Protein AF-A0A355C650-F1 (afdb_monomer_lite)

Secondary structure (DSSP, 8-state):
---HHHHHHTB-SSSB--HHHHTTTHHHHHTSSS-EEE--S----SSPB-TTS-B--THHHHHHHHHT--EEE--STTTTTTHHHHHHHHHHHHHHT-

pLDDT: mean 96.66, std 2.85, range [75.62, 98.56]

Sequence (98 aa):
MQHLPQIRAAQTPDGYNYDSCFYLLKEKIASADIACVNFETTLAGKPYSGYPQFSAPDEFASGLKDAGFDIFFLANNHVVDKGRRGVERTLGVLDSIG

Structure (mmCIF, N/CA/C/O backbone):
data_AF-A0A355C650-F1
#
_entry.id   AF-A0A355C650-F1
#
loop_
_atom_site.group_PDB
_atom_site.id
_atom_site.type_symbol
_atom_site.label_atom_id
_atom_site.label_alt_id
_atom_site.label_comp_id
_atom_site.label_asym_id
_atom_site.label_entity_id
_atom_site.label_seq_id
_atom_site.pdbx_PDB_ins_code
_atom_site.Cartn_x
_atom_site.Cartn_y
_atom_site.Cartn_z
_atom_site.occupancy
_atom_site.B_iso_or_equiv
_atom_site.auth_seq_id
_atom_site.auth_comp_id
_atom_site.auth_asym_id
_atom_site.auth_atom_id
_atom_site.pdbx_PDB_model_num
ATOM 1 N N . MET A 1 1 ? 5.012 0.124 4.828 1.00 91.88 1 MET A N 1
ATOM 2 C CA . MET A 1 1 ? 4.463 1.120 5.775 1.00 91.88 1 MET A CA 1
ATOM 3 C C . MET A 1 1 ? 3.978 2.374 5.061 1.00 91.88 1 MET A C 1
ATOM 5 O O . MET A 1 1 ? 4.499 2.688 3.996 1.00 91.88 1 MET A O 1
ATOM 9 N N . GLN A 1 2 ? 3.001 3.078 5.641 1.00 95.75 2 GLN A N 1
ATOM 10 C CA . GLN A 1 2 ? 2.457 4.346 5.128 1.00 95.75 2 GLN A CA 1
ATOM 11 C C . GLN A 1 2 ? 2.264 5.345 6.278 1.00 95.75 2 GLN A C 1
ATOM 13 O O . GLN A 1 2 ? 1.321 5.242 7.059 1.00 95.75 2 GLN A O 1
ATOM 18 N N . HIS A 1 3 ? 3.152 6.329 6.403 1.00 96.56 3 HIS A N 1
ATOM 19 C CA . HIS A 1 3 ? 2.965 7.439 7.339 1.00 96.56 3 HIS A CA 1
ATOM 20 C C . HIS A 1 3 ? 2.038 8.513 6.758 1.00 96.56 3 HIS A C 1
ATOM 22 O O . HIS A 1 3 ? 1.891 8.650 5.546 1.00 96.56 3 HIS A O 1
ATOM 28 N N . LEU A 1 4 ? 1.458 9.342 7.634 1.00 97.06 4 LEU A N 1
ATOM 29 C CA . LEU A 1 4 ? 0.514 10.392 7.231 1.00 97.06 4 LEU A CA 1
ATOM 30 C C . LEU A 1 4 ? 1.030 11.318 6.113 1.00 97.06 4 LEU A C 1
ATOM 32 O O . LEU A 1 4 ? 0.236 11.625 5.228 1.00 97.06 4 LEU A O 1
ATOM 36 N N . PRO A 1 5 ? 2.306 11.759 6.085 1.00 96.81 5 PRO A N 1
ATOM 37 C CA . PRO A 1 5 ? 2.800 12.569 4.973 1.00 96.81 5 PRO A CA 1
ATOM 38 C C . PRO A 1 5 ? 2.743 11.857 3.615 1.00 96.81 5 PRO A C 1
ATOM 40 O O . PRO A 1 5 ? 2.439 12.505 2.623 1.00 96.81 5 PRO A O 1
ATOM 43 N N . GLN A 1 6 ? 2.971 10.540 3.568 1.00 96.00 6 GLN A N 1
ATOM 44 C CA . GLN A 1 6 ? 2.914 9.754 2.327 1.00 96.00 6 GLN A CA 1
ATOM 45 C C . GLN A 1 6 ? 1.470 9.616 1.834 1.00 96.00 6 GLN A C 1
ATOM 47 O O . GLN A 1 6 ? 1.192 9.866 0.667 1.00 96.00 6 GLN A O 1
ATOM 52 N N . ILE A 1 7 ? 0.536 9.325 2.747 1.00 97.06 7 ILE A N 1
ATOM 53 C CA . ILE A 1 7 ? -0.901 9.264 2.434 1.00 97.06 7 ILE A CA 1
ATOM 54 C C . ILE A 1 7 ? -1.396 10.620 1.910 1.00 97.06 7 ILE A C 1
ATOM 56 O O . ILE A 1 7 ? -2.136 10.674 0.935 1.00 97.06 7 ILE A O 1
ATOM 60 N N . ARG A 1 8 ? -0.973 11.726 2.536 1.00 96.38 8 ARG A N 1
ATOM 61 C CA . ARG A 1 8 ? -1.331 13.085 2.095 1.00 96.38 8 ARG A CA 1
ATOM 62 C C . ARG A 1 8 ? -0.730 13.430 0.736 1.00 96.38 8 ARG A C 1
ATOM 64 O O . ARG A 1 8 ? -1.413 14.040 -0.073 1.00 96.38 8 ARG A O 1
ATOM 71 N N . ALA A 1 9 ? 0.521 13.048 0.488 1.00 96.12 9 ALA A N 1
ATOM 72 C CA . ALA A 1 9 ? 1.186 13.291 -0.790 1.00 96.12 9 ALA A CA 1
ATOM 73 C C . ALA A 1 9 ? 0.517 12.539 -1.953 1.00 96.12 9 ALA A C 1
ATOM 75 O O . ALA A 1 9 ? 0.513 13.044 -3.070 1.00 96.12 9 ALA A O 1
ATOM 76 N N . ALA A 1 10 ? -0.069 11.369 -1.685 1.00 96.62 10 ALA A N 1
ATOM 77 C CA . ALA A 1 10 ? -0.810 10.589 -2.673 1.00 96.62 10 ALA A CA 1
ATOM 78 C C . ALA A 1 10 ? -2.260 11.067 -2.878 1.00 96.62 10 ALA A C 1
ATOM 80 O O . ALA A 1 10 ? -2.936 10.578 -3.777 1.00 96.62 10 ALA A O 1
ATOM 81 N N . GLN A 1 11 ? -2.779 11.974 -2.047 1.00 97.19 11 GLN A N 1
ATOM 82 C CA . GLN A 1 11 ? -4.187 12.364 -2.094 1.00 97.19 11 GLN A CA 1
ATOM 83 C C . GLN A 1 11 ? -4.514 13.173 -3.358 1.00 97.19 11 GLN A C 1
ATOM 85 O O . GLN A 1 11 ? -3.827 14.134 -3.701 1.00 97.19 11 GLN A O 1
ATOM 90 N N . THR A 1 12 ? -5.620 12.820 -4.008 1.00 96.75 12 THR A N 1
ATOM 91 C CA . THR A 1 12 ? -6.203 13.540 -5.148 1.00 96.75 12 THR A CA 1
ATOM 92 C C . THR A 1 12 ? -7.607 14.049 -4.779 1.00 96.75 12 THR A C 1
ATOM 94 O O . THR A 1 12 ? -8.102 13.736 -3.690 1.00 96.75 12 THR A O 1
ATOM 97 N N . PRO A 1 13 ? -8.282 14.840 -5.639 1.00 96.88 13 PRO A N 1
ATOM 98 C CA . PRO A 1 13 ? -9.673 15.237 -5.397 1.00 96.88 13 PRO A CA 1
ATOM 99 C C . PRO A 1 13 ? -10.638 14.052 -5.229 1.00 96.88 13 PRO A C 1
ATOM 101 O O . PRO A 1 13 ? -11.570 14.142 -4.433 1.00 96.88 13 PRO A O 1
ATOM 104 N N . ASP A 1 14 ? -10.374 12.940 -5.923 1.00 94.75 14 ASP A N 1
ATOM 105 C CA . ASP A 1 14 ? -11.297 11.803 -6.036 1.00 94.75 14 ASP A CA 1
ATOM 106 C C . ASP A 1 14 ? -10.824 10.537 -5.295 1.00 94.75 14 ASP A C 1
ATOM 108 O O . ASP A 1 14 ? -11.550 9.546 -5.238 1.00 94.75 14 ASP A O 1
ATOM 112 N N . GLY A 1 15 ? -9.627 10.543 -4.699 1.00 95.75 15 GLY A N 1
ATOM 113 C CA . GLY A 1 15 ? -9.060 9.363 -4.043 1.00 95.75 15 GLY A CA 1
ATOM 114 C C . GLY A 1 15 ? -7.570 9.499 -3.752 1.00 95.75 15 GLY A C 1
ATOM 115 O O . GLY A 1 15 ? -7.130 10.499 -3.174 1.00 95.75 15 GLY A O 1
ATOM 116 N N . TYR A 1 16 ? -6.801 8.476 -4.129 1.00 97.62 16 TYR A N 1
ATOM 117 C CA . TYR A 1 16 ? -5.351 8.425 -3.946 1.00 97.62 16 TYR A CA 1
ATOM 118 C C . TYR A 1 16 ? -4.655 7.912 -5.212 1.00 97.62 16 TYR A C 1
ATOM 120 O O . TYR A 1 16 ? -5.131 6.978 -5.849 1.00 97.62 16 TYR A O 1
ATOM 128 N N . ASN A 1 17 ? -3.520 8.510 -5.573 1.00 95.88 17 ASN A N 1
ATOM 129 C CA . ASN A 1 17 ? -2.657 8.068 -6.666 1.00 95.88 17 ASN A CA 1
ATOM 130 C C . ASN A 1 17 ? -1.215 7.913 -6.148 1.00 95.88 17 ASN A C 1
ATOM 132 O O . ASN A 1 17 ? -0.629 8.852 -5.606 1.00 95.88 17 ASN A O 1
ATOM 136 N N . TYR A 1 18 ? -0.648 6.720 -6.345 1.00 95.31 18 TYR A N 1
ATOM 137 C CA . TYR A 1 18 ? 0.696 6.345 -5.904 1.00 95.31 18 TYR A CA 1
ATOM 138 C C . TYR A 1 18 ? 1.726 6.203 -7.044 1.00 95.31 18 TYR A C 1
ATOM 140 O O . TYR A 1 18 ? 2.873 5.854 -6.768 1.00 95.31 18 TYR A O 1
ATOM 148 N N . ASP A 1 19 ? 1.387 6.529 -8.294 1.00 87.00 19 ASP A N 1
ATOM 149 C CA . ASP A 1 19 ? 2.265 6.397 -9.472 1.00 87.00 19 ASP A CA 1
ATOM 150 C C . ASP A 1 19 ? 3.609 7.115 -9.274 1.00 87.00 19 ASP A C 1
ATOM 152 O O . ASP A 1 19 ? 4.690 6.593 -9.565 1.00 87.00 19 ASP A O 1
ATOM 156 N N . SER A 1 20 ? 3.550 8.320 -8.700 1.00 91.00 20 SER A N 1
ATOM 157 C CA . SER A 1 20 ? 4.727 9.149 -8.425 1.00 91.00 20 SER A CA 1
ATOM 158 C C . SER A 1 20 ? 5.635 8.589 -7.322 1.00 91.00 20 SER A C 1
ATOM 160 O O . SER A 1 20 ? 6.782 9.017 -7.206 1.00 91.00 20 SER A O 1
ATOM 162 N N . CYS A 1 21 ? 5.172 7.621 -6.525 1.00 91.38 21 CYS A N 1
ATOM 163 C CA . CYS A 1 21 ? 5.983 7.020 -5.464 1.00 91.38 21 CYS A CA 1
ATOM 164 C C . CYS A 1 21 ? 7.021 6.034 -6.013 1.00 91.38 21 CYS A C 1
ATOM 166 O O . CYS A 1 21 ? 8.067 5.851 -5.391 1.00 91.38 21 CYS A O 1
ATOM 168 N N . PHE A 1 22 ? 6.751 5.412 -7.166 1.00 90.25 22 PHE A N 1
ATOM 169 C CA . PHE A 1 22 ? 7.560 4.301 -7.677 1.00 90.25 22 PHE A CA 1
ATOM 170 C C . PHE A 1 22 ? 8.140 4.525 -9.075 1.00 90.25 22 PHE A C 1
ATOM 172 O O . PHE A 1 22 ? 8.959 3.718 -9.509 1.00 90.25 22 PHE A O 1
ATOM 179 N N . TYR A 1 23 ? 7.789 5.612 -9.772 1.00 92.56 23 TYR A N 1
ATOM 180 C CA . TYR A 1 23 ? 8.172 5.823 -11.178 1.00 92.56 23 TYR A CA 1
ATOM 181 C C . TYR A 1 23 ? 9.679 5.676 -11.468 1.00 92.56 23 TYR A C 1
ATOM 183 O O . TYR A 1 23 ? 10.044 5.109 -12.491 1.00 92.56 23 TYR A O 1
ATOM 191 N N . LEU A 1 24 ? 10.561 6.118 -10.559 1.00 95.81 24 LEU A N 1
ATOM 192 C CA . LEU A 1 24 ? 12.020 6.002 -10.728 1.00 95.81 24 LEU A CA 1
ATOM 193 C C . LEU A 1 24 ? 12.534 4.559 -10.661 1.00 95.81 24 LEU A C 1
ATOM 195 O O . LEU A 1 24 ? 13.624 4.273 -11.150 1.00 95.81 24 LEU A O 1
ATOM 199 N N . LEU A 1 25 ? 11.789 3.668 -10.007 1.00 94.75 25 LEU A N 1
ATOM 200 C CA . LEU A 1 25 ? 12.174 2.277 -9.779 1.00 94.75 25 LEU A CA 1
ATOM 201 C C . LEU A 1 25 ? 11.328 1.289 -10.579 1.00 94.75 25 LEU A C 1
ATOM 203 O O . LEU A 1 25 ? 11.705 0.124 -10.642 1.00 94.75 25 LEU A O 1
ATOM 207 N N . LYS A 1 26 ? 10.232 1.740 -11.197 1.00 95.94 26 LYS A N 1
ATOM 208 C CA . LYS A 1 26 ? 9.259 0.896 -11.897 1.00 95.94 26 LYS A CA 1
ATOM 209 C C . LYS A 1 26 ? 9.917 -0.051 -12.899 1.00 95.94 26 LYS A C 1
ATOM 211 O O . LYS A 1 26 ? 9.758 -1.255 -12.770 1.00 95.94 26 LYS A O 1
ATOM 216 N N . GLU A 1 27 ? 10.742 0.465 -13.809 1.00 97.06 27 GLU A N 1
ATOM 217 C CA . GLU A 1 27 ? 11.451 -0.368 -14.798 1.00 97.06 27 GLU A CA 1
ATOM 218 C C . GLU A 1 27 ? 12.360 -1.415 -14.140 1.00 97.06 27 GLU A C 1
ATOM 220 O O . GLU A 1 27 ? 12.439 -2.558 -14.577 1.00 97.06 27 GLU A O 1
ATOM 225 N N . LYS A 1 28 ? 13.031 -1.045 -13.043 1.00 97.69 28 LYS A N 1
ATOM 226 C CA . LYS A 1 28 ? 13.923 -1.956 -12.324 1.00 97.69 28 LYS A CA 1
ATOM 227 C C . LYS A 1 28 ? 13.140 -3.056 -11.607 1.00 97.69 28 LYS A C 1
ATOM 229 O O . LYS A 1 28 ? 13.570 -4.204 -11.638 1.00 97.69 28 LYS A O 1
ATOM 234 N N . ILE A 1 29 ? 12.030 -2.710 -10.958 1.00 97.62 29 ILE A N 1
ATOM 235 C CA . ILE A 1 29 ? 11.167 -3.662 -10.249 1.00 97.62 29 ILE A CA 1
ATOM 236 C C . ILE A 1 29 ? 10.537 -4.619 -11.265 1.00 97.62 29 ILE A C 1
ATOM 238 O O . ILE A 1 29 ? 10.704 -5.826 -11.132 1.00 97.62 29 ILE A O 1
ATOM 242 N N . ALA A 1 30 ? 9.928 -4.079 -12.324 1.00 96.75 30 ALA A N 1
ATOM 243 C CA . ALA A 1 30 ? 9.248 -4.850 -13.363 1.00 96.75 30 ALA A CA 1
ATOM 244 C C . ALA A 1 30 ? 10.179 -5.744 -14.205 1.00 96.75 30 ALA A C 1
ATOM 246 O O . ALA A 1 30 ? 9.705 -6.660 -14.867 1.00 96.75 30 ALA A O 1
ATOM 247 N N . SER A 1 31 ? 11.493 -5.489 -14.206 1.00 98.12 31 SER A N 1
ATOM 248 C CA . SER A 1 31 ? 12.471 -6.344 -14.896 1.00 98.12 31 SER A CA 1
ATOM 249 C C . SER A 1 31 ? 12.833 -7.635 -14.152 1.00 98.12 31 SER A C 1
ATOM 251 O O . SER A 1 31 ? 13.536 -8.473 -14.717 1.00 98.12 31 SER A O 1
ATOM 253 N N . ALA A 1 32 ? 12.427 -7.785 -12.888 1.00 98.31 32 ALA A N 1
ATOM 254 C CA . ALA A 1 32 ? 12.700 -8.992 -12.117 1.00 98.31 32 ALA A CA 1
ATOM 255 C C . ALA A 1 32 ? 11.821 -10.158 -12.596 1.00 98.31 32 ALA A C 1
ATOM 257 O O . ALA A 1 32 ? 10.666 -9.951 -12.951 1.00 98.31 32 ALA A O 1
ATOM 258 N N . ASP A 1 33 ? 12.336 -11.391 -12.539 1.00 98.56 33 ASP A N 1
ATOM 259 C CA . ASP A 1 33 ? 11.508 -12.583 -12.787 1.00 98.56 33 ASP A CA 1
ATOM 260 C C . ASP A 1 33 ? 10.395 -12.727 -11.734 1.00 98.56 33 ASP A C 1
ATOM 262 O O . ASP A 1 33 ? 9.308 -13.211 -12.036 1.00 98.56 33 ASP A O 1
ATOM 266 N N . ILE A 1 34 ? 10.703 -12.339 -10.489 1.00 98.12 34 ILE A N 1
ATOM 267 C CA . ILE A 1 34 ? 9.774 -12.234 -9.359 1.00 98.12 34 ILE A CA 1
ATOM 268 C C . ILE A 1 34 ? 10.234 -11.069 -8.474 1.00 98.12 34 ILE A C 1
ATOM 270 O O . ILE A 1 34 ? 11.362 -11.076 -7.964 1.00 98.12 34 ILE A O 1
ATOM 274 N N . ALA A 1 35 ? 9.362 -10.096 -8.234 1.00 98.31 35 ALA A N 1
ATOM 275 C CA . ALA A 1 35 ? 9.576 -8.998 -7.301 1.00 98.31 35 ALA A CA 1
ATOM 276 C C . ALA A 1 35 ? 8.699 -9.159 -6.051 1.00 98.31 35 ALA A C 1
ATOM 278 O O . ALA A 1 35 ? 7.476 -9.264 -6.119 1.00 98.31 35 ALA A O 1
ATOM 279 N N . CYS A 1 36 ? 9.318 -9.109 -4.872 1.00 97.75 36 CYS A N 1
ATOM 280 C CA . CYS A 1 36 ? 8.613 -9.243 -3.597 1.00 97.75 36 CYS A CA 1
ATOM 281 C C . CYS A 1 36 ? 8.713 -7.966 -2.756 1.00 97.75 36 CYS A C 1
ATOM 283 O O . CYS A 1 36 ? 9.749 -7.296 -2.750 1.00 97.75 36 CYS A O 1
ATOM 285 N N . VAL A 1 37 ? 7.675 -7.672 -1.970 1.00 97.44 37 VAL A N 1
ATOM 286 C CA . VAL A 1 37 ? 7.624 -6.521 -1.059 1.00 97.44 37 VAL A CA 1
ATOM 287 C C . VAL A 1 37 ? 7.142 -6.925 0.335 1.00 97.44 37 VAL A C 1
ATOM 289 O O . VAL A 1 37 ? 6.187 -7.681 0.489 1.00 97.44 37 VAL A O 1
ATOM 292 N N . ASN A 1 38 ? 7.785 -6.395 1.381 1.00 98.12 38 ASN A N 1
ATOM 293 C CA . ASN A 1 38 ? 7.237 -6.441 2.739 1.00 98.12 38 ASN A CA 1
ATOM 294 C C . ASN A 1 38 ? 6.139 -5.378 2.881 1.00 98.12 38 ASN A C 1
ATOM 296 O O . ASN A 1 38 ? 6.414 -4.174 2.926 1.00 98.12 38 ASN A O 1
ATOM 300 N N . PHE A 1 39 ? 4.891 -5.822 2.971 1.00 98.00 39 PHE A N 1
ATOM 301 C CA . PHE A 1 39 ? 3.729 -4.954 3.074 1.00 98.00 39 PHE A CA 1
ATOM 302 C C . PHE A 1 39 ? 3.412 -4.661 4.548 1.00 98.00 39 PHE A C 1
ATOM 304 O O . PHE A 1 39 ? 2.479 -5.181 5.154 1.00 98.00 39 PHE A O 1
ATOM 311 N N . GLU A 1 40 ? 4.249 -3.819 5.154 1.00 97.69 40 GLU A N 1
ATOM 312 C CA . GLU A 1 40 ? 4.185 -3.445 6.576 1.00 97.69 40 GLU A CA 1
ATOM 313 C C . GLU A 1 40 ? 3.142 -2.351 6.842 1.00 97.69 40 GLU A C 1
ATOM 315 O O . GLU A 1 40 ? 3.469 -1.224 7.213 1.00 97.69 40 GLU A O 1
ATOM 320 N N . THR A 1 41 ? 1.884 -2.629 6.507 1.00 97.88 41 THR A N 1
ATOM 321 C CA . THR A 1 41 ? 0.708 -1.788 6.782 1.00 97.88 41 THR A CA 1
ATOM 322 C C . THR A 1 41 ? -0.558 -2.644 6.671 1.00 97.88 41 THR A C 1
ATOM 324 O O . THR A 1 41 ? -0.507 -3.767 6.178 1.00 97.88 41 THR A O 1
ATOM 327 N N . THR A 1 42 ? -1.709 -2.109 7.079 1.00 98.06 42 THR A N 1
ATOM 328 C CA . THR A 1 42 ? -3.021 -2.714 6.792 1.00 98.06 42 THR A CA 1
ATOM 329 C C . THR A 1 42 ? -3.810 -1.870 5.790 1.00 98.06 42 THR A C 1
ATOM 331 O O . THR A 1 42 ? -3.535 -0.677 5.640 1.00 98.06 42 THR A O 1
ATOM 334 N N . LEU A 1 43 ? -4.798 -2.478 5.130 1.00 98.31 43 LEU A N 1
ATOM 335 C CA . LEU A 1 43 ? -5.784 -1.834 4.249 1.00 98.31 43 LEU A CA 1
ATOM 336 C C . LEU A 1 43 ? -7.173 -1.879 4.900 1.00 98.31 43 LEU A C 1
ATOM 338 O O . LEU A 1 43 ? -8.163 -2.331 4.327 1.00 98.31 43 LEU A O 1
ATOM 342 N N . ALA A 1 44 ? -7.264 -1.454 6.162 1.00 97.69 44 ALA A N 1
ATOM 343 C CA . ALA A 1 44 ? -8.479 -1.610 6.963 1.00 97.69 44 ALA A CA 1
ATOM 344 C C . ALA A 1 44 ? -9.600 -0.607 6.618 1.00 97.69 44 ALA A C 1
ATOM 346 O O . ALA A 1 44 ? -10.640 -0.600 7.279 1.00 97.69 44 ALA A O 1
ATOM 347 N N . GLY A 1 45 ? -9.410 0.222 5.588 1.00 97.06 45 GLY A N 1
ATOM 348 C CA . GLY A 1 45 ? -10.335 1.284 5.203 1.00 97.06 45 GLY A CA 1
ATOM 349 C C . GLY A 1 45 ? -10.204 2.542 6.066 1.00 97.06 45 GLY A C 1
ATOM 350 O O . GLY A 1 45 ? -9.292 2.685 6.889 1.00 97.06 45 GLY A O 1
ATOM 351 N N . LYS A 1 46 ? -11.127 3.486 5.848 1.00 95.94 46 LYS A N 1
ATOM 352 C CA . LYS A 1 46 ? -11.168 4.765 6.569 1.00 95.94 46 LYS A CA 1
ATOM 353 C C . LYS A 1 46 ? -11.581 4.574 8.047 1.00 95.94 46 LYS A C 1
ATOM 355 O O . LYS A 1 46 ? -12.402 3.705 8.335 1.00 95.94 46 LYS A O 1
ATOM 360 N N . PRO A 1 47 ? -11.103 5.431 8.971 1.00 96.00 47 PRO A N 1
ATOM 361 C CA . PRO A 1 47 ? -10.136 6.501 8.735 1.00 96.00 47 PRO A CA 1
ATOM 362 C C . PRO A 1 47 ? -8.724 5.945 8.513 1.00 96.00 47 PRO A C 1
ATOM 364 O O . PRO A 1 47 ? -8.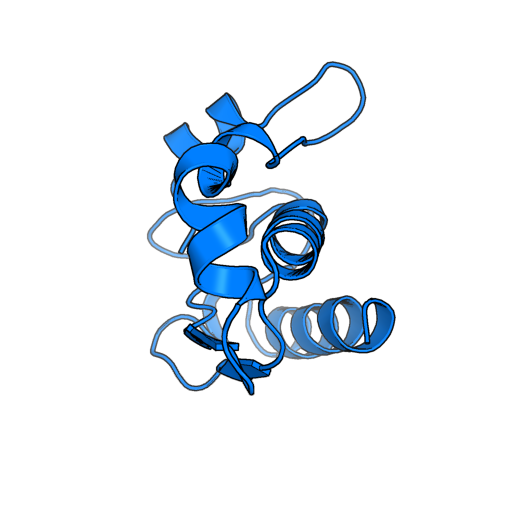263 5.074 9.250 1.00 96.00 47 PRO A O 1
ATOM 367 N N . TYR A 1 48 ? -8.035 6.481 7.505 1.00 97.88 48 TYR A N 1
ATOM 368 C CA . TYR A 1 48 ? -6.640 6.138 7.256 1.00 97.88 48 TYR A CA 1
ATOM 369 C C . TYR A 1 48 ? -5.748 6.718 8.348 1.00 97.88 48 TYR A C 1
ATOM 371 O O . TYR A 1 48 ? -5.984 7.821 8.851 1.00 97.88 48 TYR A O 1
ATOM 379 N N . SER A 1 49 ? -4.715 5.972 8.715 1.00 98.00 49 SER A N 1
ATOM 380 C CA . SER A 1 49 ? -3.822 6.336 9.809 1.00 98.00 49 SER A CA 1
ATOM 381 C C . SER A 1 49 ? -2.392 5.901 9.524 1.00 98.00 49 SER A C 1
ATOM 383 O O . SER A 1 49 ? -2.152 4.851 8.934 1.00 98.00 49 SER A O 1
ATOM 385 N N . GLY A 1 50 ? -1.443 6.726 9.964 1.00 97.00 50 GLY A N 1
ATOM 386 C CA . GLY A 1 50 ? -0.034 6.357 10.034 1.00 97.00 50 GLY A CA 1
ATOM 387 C C . GLY A 1 50 ? 0.314 5.708 11.375 1.00 97.00 50 GLY A C 1
ATOM 388 O O . GLY A 1 50 ? -0.561 5.246 12.106 1.00 97.00 50 GLY A O 1
ATOM 389 N N . TYR A 1 51 ? 1.600 5.744 11.719 1.00 96.25 51 TYR A N 1
ATOM 390 C CA . TYR A 1 51 ? 2.117 5.281 13.007 1.00 96.25 51 TYR A CA 1
ATOM 391 C C . TYR A 1 51 ? 1.326 5.871 14.197 1.00 96.25 51 TYR A C 1
ATOM 393 O O . TYR A 1 51 ? 0.978 7.057 14.148 1.00 96.25 51 TYR A O 1
ATOM 401 N N . PRO A 1 52 ? 1.070 5.102 15.277 1.00 96.31 52 PRO A N 1
ATOM 402 C CA . PRO A 1 52 ? 1.568 3.745 15.558 1.00 96.31 52 PRO A CA 1
ATOM 403 C C . PRO A 1 52 ? 0.709 2.593 15.031 1.00 96.31 52 PRO A C 1
ATOM 405 O O . P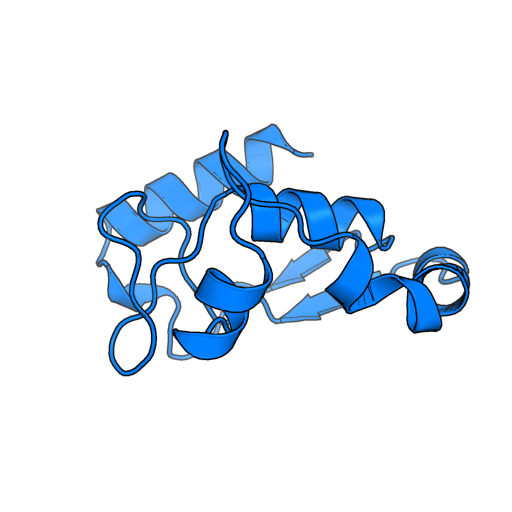RO A 1 52 ? 1.140 1.451 15.120 1.00 96.31 52 PRO A O 1
ATOM 408 N N . GLN A 1 53 ? -0.492 2.870 14.521 1.00 97.25 53 GLN A N 1
ATOM 409 C CA . GLN A 1 53 ? -1.411 1.839 14.037 1.00 97.25 53 GLN A CA 1
ATOM 410 C C . GLN A 1 53 ? -1.859 2.172 12.621 1.00 97.25 53 GLN A C 1
ATOM 412 O O . GLN A 1 53 ? -2.774 2.979 12.423 1.00 97.25 53 GLN A O 1
ATOM 417 N N . PHE A 1 54 ? -1.228 1.548 11.640 1.00 98.50 54 PHE A N 1
ATOM 418 C CA . PHE A 1 54 ? -1.369 1.856 10.229 1.00 98.50 54 PHE A CA 1
ATOM 419 C C . PHE A 1 54 ? -2.710 1.392 9.640 1.00 98.50 54 PHE A C 1
ATOM 421 O O . PHE A 1 54 ? -3.218 0.321 9.969 1.00 98.50 54 PHE A O 1
ATOM 428 N N . SER A 1 55 ? -3.276 2.207 8.749 1.00 98.06 55 SER A N 1
ATOM 429 C CA . SER A 1 55 ? -4.316 1.840 7.776 1.00 98.06 55 SER A CA 1
ATOM 430 C C . SER A 1 55 ? -4.137 2.728 6.552 1.00 98.06 55 SER A C 1
ATOM 432 O O . SER A 1 55 ? -4.354 3.940 6.634 1.00 98.06 55 SER A O 1
ATOM 434 N N . ALA A 1 56 ? -3.685 2.142 5.450 1.00 98.31 56 ALA A N 1
ATOM 435 C CA . ALA A 1 56 ? -3.415 2.836 4.200 1.00 98.31 56 ALA A CA 1
ATOM 436 C C . ALA A 1 56 ? -4.637 2.797 3.260 1.00 98.31 56 ALA A C 1
ATOM 438 O O . ALA A 1 56 ? -5.485 1.911 3.406 1.00 98.31 56 ALA A O 1
ATOM 439 N N . PRO A 1 57 ? -4.729 3.735 2.300 1.00 98.25 57 PRO A N 1
ATOM 440 C CA . PRO A 1 57 ? -5.632 3.616 1.159 1.00 98.25 57 PRO A CA 1
ATOM 441 C C . PRO A 1 57 ? -5.366 2.349 0.343 1.00 98.25 57 PRO A C 1
ATOM 443 O O . PRO A 1 57 ? -4.212 1.946 0.187 1.00 98.25 57 PRO A O 1
ATOM 446 N N . ASP A 1 58 ? -6.429 1.749 -0.195 1.00 98.12 58 ASP A N 1
ATOM 447 C CA . ASP A 1 58 ? -6.361 0.530 -1.012 1.00 98.12 58 ASP A CA 1
ATOM 448 C C . ASP A 1 58 ? -5.478 0.751 -2.260 1.00 98.12 58 ASP A C 1
ATOM 450 O O . ASP A 1 58 ? -4.716 -0.130 -2.656 1.00 98.12 58 ASP A O 1
ATOM 454 N N . GLU A 1 59 ? -5.484 1.968 -2.814 1.00 97.62 59 GLU A N 1
ATOM 455 C CA . GLU A 1 59 ? -4.695 2.376 -3.982 1.00 97.62 59 GLU A CA 1
ATOM 456 C C . GLU A 1 59 ? -3.179 2.274 -3.757 1.00 97.62 59 GLU A C 1
ATOM 458 O O . GLU A 1 59 ? -2.417 2.240 -4.723 1.00 97.62 59 GLU A O 1
ATOM 463 N N . PHE A 1 60 ? -2.717 2.186 -2.504 1.00 97.81 60 PHE A N 1
ATOM 464 C CA . PHE A 1 60 ? -1.308 1.913 -2.222 1.00 97.81 60 PHE A CA 1
ATOM 465 C C . PHE A 1 60 ? -0.894 0.519 -2.707 1.00 97.81 60 PHE A C 1
ATOM 467 O O . PHE A 1 60 ? 0.204 0.353 -3.239 1.00 97.81 60 PHE A O 1
ATOM 474 N N . ALA A 1 61 ? -1.771 -0.474 -2.545 1.00 97.50 61 ALA A N 1
ATOM 475 C CA . ALA A 1 61 ? -1.523 -1.820 -3.043 1.00 97.50 61 ALA A CA 1
ATOM 476 C C . ALA A 1 61 ? -1.560 -1.857 -4.575 1.00 97.50 61 ALA A C 1
ATOM 478 O O . ALA A 1 61 ? -0.650 -2.418 -5.182 1.00 97.50 61 ALA A O 1
ATOM 479 N N . SER A 1 62 ? -2.530 -1.173 -5.195 1.00 96.31 62 SER A N 1
ATOM 480 C CA . SER A 1 62 ? -2.582 -1.017 -6.654 1.00 96.31 62 SER A CA 1
ATOM 481 C C . SER A 1 62 ? -1.313 -0.361 -7.197 1.00 96.31 62 SER A C 1
ATOM 483 O O . SER A 1 62 ? -0.704 -0.894 -8.114 1.00 96.31 62 SER A O 1
ATOM 485 N N . GLY A 1 63 ? -0.835 0.720 -6.572 1.00 96.25 63 GLY A N 1
ATOM 486 C CA . GLY A 1 63 ? 0.395 1.394 -6.995 1.00 96.25 63 GLY A CA 1
ATOM 487 C C . GLY A 1 63 ? 1.652 0.524 -6.881 1.00 96.25 63 GLY A C 1
ATOM 488 O O . GLY A 1 63 ? 2.552 0.637 -7.709 1.00 96.25 63 GLY A O 1
ATOM 489 N N . LEU A 1 64 ? 1.727 -0.367 -5.885 1.00 96.81 64 LEU A N 1
ATOM 490 C CA . LEU A 1 64 ? 2.814 -1.349 -5.775 1.00 96.81 64 LEU A CA 1
ATOM 491 C C . LEU A 1 64 ? 2.717 -2.434 -6.852 1.00 96.81 64 LEU A C 1
ATOM 493 O O . LEU A 1 64 ? 3.734 -2.794 -7.447 1.00 96.81 64 LEU A O 1
ATOM 497 N N . LYS A 1 65 ? 1.508 -2.921 -7.137 1.00 96.44 65 LYS A N 1
ATOM 498 C CA . LYS A 1 65 ? 1.279 -3.851 -8.245 1.00 96.44 65 LYS A CA 1
ATOM 499 C C . LYS A 1 65 ? 1.666 -3.212 -9.583 1.00 96.44 65 LYS A C 1
ATOM 501 O O . LYS A 1 65 ? 2.420 -3.801 -10.349 1.00 96.44 65 LYS A O 1
ATOM 506 N N . ASP A 1 66 ? 1.247 -1.972 -9.823 1.00 96.00 66 ASP A N 1
ATOM 507 C CA . ASP A 1 66 ? 1.568 -1.210 -11.036 1.00 96.00 66 ASP A CA 1
ATOM 508 C C . ASP A 1 66 ? 3.058 -0.857 -11.150 1.00 96.00 66 ASP A C 1
ATOM 510 O O . ASP A 1 66 ? 3.551 -0.582 -12.250 1.00 96.00 66 ASP A O 1
ATOM 514 N N . ALA A 1 67 ? 3.786 -0.847 -10.030 1.00 96.44 67 ALA A N 1
ATOM 515 C CA . ALA A 1 67 ? 5.240 -0.732 -10.006 1.00 96.44 67 ALA A CA 1
ATOM 516 C C . ALA A 1 67 ? 5.950 -2.039 -10.405 1.00 96.44 67 ALA A C 1
ATOM 518 O O . ALA A 1 67 ? 7.128 -1.980 -10.752 1.00 96.44 67 ALA A O 1
ATOM 519 N N . GLY A 1 68 ? 5.247 -3.177 -10.385 1.00 96.88 68 GLY A N 1
ATOM 520 C CA . GLY A 1 68 ? 5.744 -4.484 -10.816 1.00 96.88 68 GLY A CA 1
ATOM 521 C C . GLY A 1 68 ? 6.015 -5.483 -9.689 1.00 96.88 68 GLY A C 1
ATOM 522 O O . GLY A 1 68 ? 6.798 -6.395 -9.908 1.00 96.88 68 GLY A O 1
ATOM 523 N N . PHE A 1 69 ? 5.455 -5.310 -8.484 1.00 97.69 69 PHE A N 1
ATOM 524 C CA . PHE A 1 69 ? 5.587 -6.312 -7.416 1.00 97.69 69 PHE A CA 1
ATOM 525 C C . PHE A 1 69 ? 4.583 -7.459 -7.574 1.00 97.69 69 PHE A C 1
ATOM 527 O O . PHE A 1 69 ? 3.387 -7.213 -7.726 1.00 97.69 69 PHE A O 1
ATOM 534 N N . ASP A 1 70 ? 5.068 -8.692 -7.425 1.00 97.31 70 ASP A N 1
ATOM 535 C CA . ASP A 1 70 ? 4.291 -9.930 -7.554 1.00 97.31 70 ASP A CA 1
ATOM 536 C C . ASP A 1 70 ? 3.859 -10.503 -6.199 1.00 97.31 70 ASP A C 1
ATOM 538 O O . ASP A 1 70 ? 2.756 -11.021 -6.055 1.00 97.31 70 ASP A O 1
ATOM 542 N N . ILE A 1 71 ? 4.731 -10.442 -5.182 1.00 97.38 71 ILE A N 1
ATOM 543 C CA . ILE A 1 71 ? 4.495 -11.103 -3.887 1.00 97.38 71 ILE A CA 1
ATOM 544 C C . ILE A 1 71 ? 4.500 -10.091 -2.746 1.00 97.38 71 ILE A C 1
ATOM 546 O O . ILE A 1 71 ? 5.477 -9.372 -2.528 1.00 97.38 71 ILE A O 1
ATOM 550 N N . PHE A 1 72 ? 3.432 -10.106 -1.949 1.00 97.69 72 PHE A N 1
ATOM 551 C CA . PHE A 1 72 ? 3.248 -9.233 -0.794 1.00 97.69 72 PHE A CA 1
ATOM 552 C C . PHE A 1 72 ? 3.386 -10.039 0.501 1.00 97.69 72 PHE A C 1
ATOM 554 O O . PHE A 1 72 ? 2.531 -10.851 0.853 1.00 97.69 72 PHE A O 1
ATOM 561 N N . PHE A 1 73 ? 4.460 -9.799 1.251 1.00 97.88 73 PHE A N 1
ATOM 562 C CA . PHE A 1 73 ? 4.650 -10.410 2.564 1.00 97.88 73 PHE A CA 1
ATOM 563 C C . PHE A 1 73 ? 3.931 -9.608 3.645 1.00 97.88 73 PHE A C 1
ATOM 565 O O . PHE A 1 73 ? 4.229 -8.434 3.863 1.00 97.88 73 PHE A O 1
ATOM 572 N N . LEU A 1 74 ? 3.021 -10.269 4.359 1.00 97.50 74 LEU A N 1
ATOM 573 C CA . LEU A 1 74 ? 2.270 -9.674 5.466 1.00 97.50 74 LEU A CA 1
ATOM 574 C C . LEU A 1 74 ? 2.841 -10.013 6.841 1.00 97.50 74 LEU A C 1
ATOM 576 O O . LEU A 1 74 ? 2.478 -9.370 7.813 1.00 97.50 74 LEU A O 1
ATOM 580 N N . ALA A 1 75 ? 3.708 -11.020 6.958 1.00 97.06 75 ALA A N 1
ATOM 581 C CA . ALA A 1 75 ? 4.259 -11.444 8.241 1.00 97.06 75 ALA A CA 1
ATOM 582 C C . ALA A 1 75 ? 5.275 -10.418 8.779 1.00 97.06 75 ALA A C 1
ATOM 584 O O . ALA A 1 75 ? 6.483 -10.564 8.613 1.00 97.06 75 ALA A O 1
ATOM 585 N N . ASN A 1 76 ? 4.769 -9.370 9.423 1.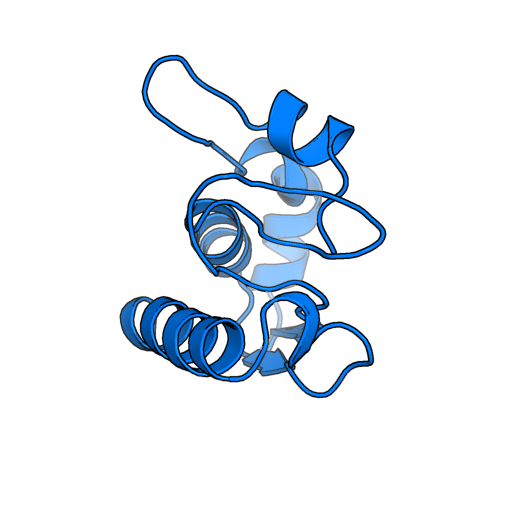00 97.69 76 ASN A N 1
ATOM 586 C CA . ASN A 1 76 ? 5.536 -8.314 10.074 1.00 97.69 76 ASN A CA 1
ATOM 587 C C . ASN A 1 76 ? 4.799 -7.817 11.331 1.00 97.69 76 ASN A C 1
ATOM 589 O O . ASN A 1 76 ? 3.663 -8.203 11.612 1.00 97.69 76 ASN A O 1
ATOM 593 N N . ASN A 1 77 ? 5.450 -6.955 12.107 1.00 97.44 77 ASN A N 1
ATOM 594 C CA . ASN A 1 77 ? 4.942 -6.448 13.384 1.00 97.44 77 ASN A CA 1
ATOM 595 C C . ASN A 1 77 ? 3.679 -5.575 13.270 1.00 97.44 77 ASN A C 1
ATOM 597 O O . ASN A 1 77 ? 3.017 -5.376 14.285 1.00 97.44 77 ASN A O 1
ATOM 601 N N . HIS A 1 78 ? 3.326 -5.088 12.077 1.00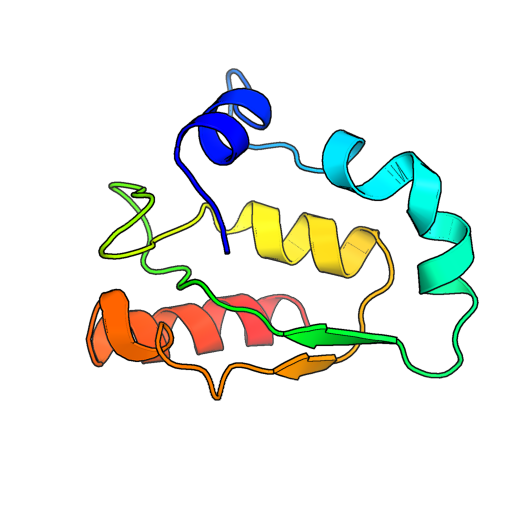 98.44 78 HIS A N 1
ATOM 602 C CA . HIS A 1 78 ? 2.171 -4.209 11.857 1.00 98.44 78 HIS A CA 1
ATOM 603 C C . HIS A 1 78 ? 0.971 -4.898 11.200 1.00 98.44 78 HIS A C 1
ATOM 605 O O . HIS A 1 78 ? -0.070 -4.274 10.981 1.00 98.44 78 HIS A O 1
ATOM 611 N N . VAL A 1 79 ? 1.061 -6.205 10.939 1.00 97.88 79 VAL A N 1
ATOM 612 C CA . VAL A 1 79 ? -0.015 -6.968 10.289 1.00 97.88 79 VAL A CA 1
ATOM 613 C C . VAL A 1 79 ? -1.336 -6.931 11.063 1.00 97.88 79 VAL A C 1
ATOM 615 O O . VAL A 1 79 ? -2.407 -6.985 10.466 1.00 97.88 79 VAL A O 1
ATOM 618 N N . VAL A 1 80 ? -1.282 -6.773 12.391 1.00 97.88 80 VAL A N 1
ATOM 619 C CA . VAL A 1 80 ? -2.460 -6.774 13.280 1.00 97.88 80 VAL A CA 1
ATOM 620 C C . VAL A 1 80 ? -2.817 -5.370 13.787 1.00 97.88 80 VAL A C 1
ATOM 622 O O . VAL A 1 80 ? -3.603 -5.237 14.725 1.00 97.88 80 VAL A O 1
ATOM 625 N N . ASP A 1 81 ? -2.319 -4.296 13.167 1.00 98.38 81 ASP A N 1
ATOM 626 C CA . ASP A 1 81 ? -2.561 -2.918 13.635 1.00 98.38 81 ASP A CA 1
ATOM 627 C C . ASP A 1 81 ? -4.045 -2.554 13.766 1.00 98.38 81 ASP A C 1
ATOM 629 O O . ASP A 1 81 ? -4.421 -1.723 14.596 1.00 98.38 81 ASP A O 1
ATOM 633 N N . LYS A 1 82 ? -4.899 -3.191 12.958 1.00 98.00 82 LYS A N 1
ATOM 634 C CA . LYS A 1 82 ? -6.360 -3.017 12.966 1.00 98.00 82 LYS A CA 1
ATOM 635 C C . LYS A 1 82 ? -7.103 -4.290 13.383 1.00 98.00 82 LYS A C 1
ATOM 637 O O . LYS A 1 82 ? -8.288 -4.466 13.086 1.00 98.00 82 LYS A O 1
ATOM 642 N N . GLY A 1 83 ? -6.412 -5.172 14.107 1.00 97.94 83 GLY A N 1
ATOM 643 C CA . GLY A 1 83 ? -6.948 -6.433 14.603 1.00 97.94 83 GLY A CA 1
ATOM 644 C C . GLY A 1 83 ? -7.335 -7.403 13.488 1.00 97.94 83 GLY A C 1
ATOM 645 O O . GLY A 1 83 ? -7.020 -7.210 12.315 1.00 97.94 83 GLY A O 1
ATOM 646 N N . ARG A 1 84 ? -8.089 -8.442 13.862 1.00 98.12 84 ARG A N 1
ATOM 647 C CA . ARG A 1 84 ? -8.546 -9.502 12.951 1.00 98.12 84 ARG A CA 1
ATOM 648 C C . ARG A 1 84 ? -9.258 -8.967 11.703 1.00 98.12 84 ARG A C 1
ATOM 650 O O . ARG A 1 84 ? -8.924 -9.374 10.600 1.00 98.12 84 ARG A O 1
ATOM 657 N N . ARG A 1 85 ? -10.196 -8.027 11.868 1.00 97.75 85 ARG A N 1
ATOM 658 C CA . ARG A 1 85 ? -10.936 -7.443 10.733 1.00 97.75 85 ARG A CA 1
ATOM 659 C C . ARG A 1 85 ? -10.017 -6.691 9.770 1.00 97.75 85 ARG A C 1
ATOM 661 O O . ARG A 1 85 ? -10.247 -6.721 8.568 1.00 97.75 85 ARG A O 1
ATOM 668 N N . GLY A 1 86 ? -8.985 -6.029 10.295 1.00 98.00 86 GLY A N 1
ATOM 669 C CA . GLY A 1 86 ? -7.957 -5.384 9.484 1.00 98.00 86 GLY A CA 1
ATOM 670 C C . GLY A 1 86 ? -7.173 -6.384 8.642 1.00 98.00 86 GLY A C 1
ATOM 671 O O . GLY A 1 86 ? -6.986 -6.147 7.453 1.00 98.00 86 GLY A O 1
ATOM 672 N N . VAL A 1 87 ? -6.779 -7.515 9.235 1.00 98.44 87 VAL A N 1
ATOM 673 C CA . VAL A 1 87 ? -6.100 -8.615 8.527 1.00 98.44 87 VAL A CA 1
ATOM 674 C C . VAL A 1 87 ? -6.993 -9.187 7.427 1.00 98.44 87 VAL A C 1
ATOM 676 O O . VAL A 1 87 ? -6.587 -9.208 6.271 1.00 98.44 87 VAL A O 1
ATOM 679 N N . GLU A 1 88 ? -8.221 -9.593 7.767 1.00 98.56 88 GLU A N 1
ATOM 680 C CA . GLU A 1 88 ? -9.178 -10.189 6.819 1.00 98.56 88 GLU A CA 1
ATOM 681 C C . GLU A 1 88 ? -9.472 -9.245 5.647 1.00 98.56 88 GLU A C 1
ATOM 683 O O . GLU A 1 88 ? -9.479 -9.669 4.493 1.00 98.56 88 GLU A O 1
ATOM 688 N N . ARG A 1 89 ? -9.654 -7.946 5.920 1.00 98.56 89 ARG A N 1
ATOM 689 C CA . ARG A 1 89 ? -9.853 -6.954 4.862 1.00 98.56 89 ARG A CA 1
ATOM 690 C C . ARG A 1 89 ? -8.594 -6.745 4.020 1.00 98.56 89 ARG A C 1
ATOM 692 O O . ARG A 1 89 ? -8.717 -6.632 2.808 1.00 98.56 89 ARG A O 1
ATOM 699 N N . THR A 1 90 ? -7.414 -6.691 4.640 1.00 98.50 90 THR A N 1
ATOM 700 C CA . THR A 1 90 ? -6.146 -6.519 3.911 1.00 98.50 90 THR A CA 1
ATOM 7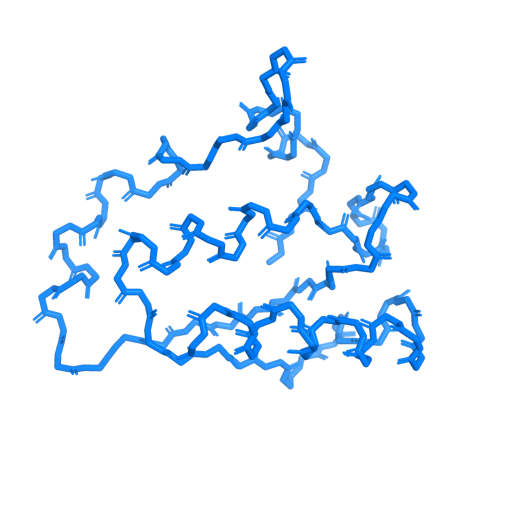01 C C . THR A 1 90 ? -5.925 -7.668 2.935 1.00 98.50 90 THR A C 1
ATOM 703 O O . THR A 1 90 ? -5.632 -7.409 1.774 1.00 98.50 90 THR A O 1
ATOM 706 N N . LEU A 1 91 ? -6.152 -8.908 3.380 1.00 98.25 91 LEU A N 1
ATOM 707 C CA . LEU A 1 91 ? -6.133 -10.087 2.512 1.00 98.25 91 LEU A CA 1
ATOM 708 C C . LEU A 1 91 ? -7.149 -9.952 1.376 1.00 98.25 91 LEU A C 1
ATOM 710 O O . LEU A 1 91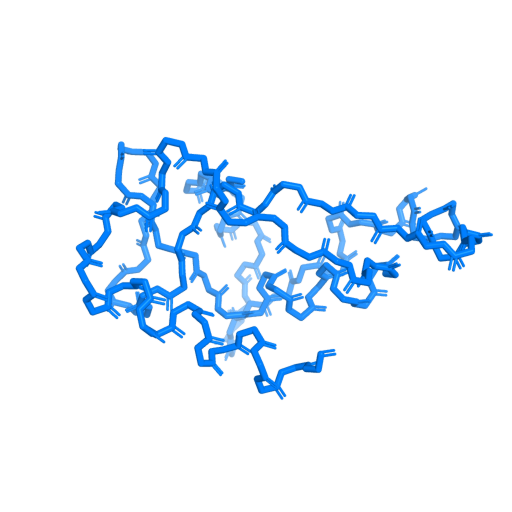 ? -6.768 -10.047 0.220 1.00 98.25 91 LEU A O 1
ATOM 714 N N . GLY A 1 92 ? -8.407 -9.620 1.683 1.00 98.38 92 GLY A N 1
ATOM 715 C CA . GLY A 1 92 ? -9.440 -9.474 0.654 1.00 98.38 92 GLY A CA 1
ATOM 716 C C . GLY A 1 92 ? -9.137 -8.398 -0.397 1.00 98.38 92 GLY A C 1
ATOM 717 O O . GLY A 1 92 ? -9.484 -8.575 -1.560 1.00 98.38 92 GLY A O 1
ATOM 718 N N . VAL A 1 93 ? -8.485 -7.293 -0.016 1.00 98.31 93 VAL A N 1
ATOM 719 C CA . VAL A 1 93 ? -8.053 -6.263 -0.975 1.00 98.31 93 VAL A CA 1
ATOM 720 C C . VAL A 1 93 ? -6.886 -6.767 -1.826 1.00 98.31 93 VAL A C 1
ATOM 722 O O . VAL A 1 93 ? -6.941 -6.613 -3.044 1.00 98.31 93 VAL A O 1
ATOM 725 N N . LEU A 1 94 ? -5.869 -7.392 -1.224 1.00 97.81 94 LEU A N 1
ATOM 726 C CA . LEU A 1 94 ? -4.730 -7.941 -1.968 1.00 97.81 94 LEU A CA 1
ATOM 727 C C . LEU A 1 94 ? -5.168 -9.052 -2.936 1.00 97.81 94 LEU A C 1
ATOM 729 O O . LEU A 1 94 ? -4.874 -8.959 -4.120 1.00 97.81 94 LEU A O 1
ATOM 733 N N . ASP A 1 95 ? -5.991 -10.001 -2.489 1.00 97.06 95 ASP A N 1
ATOM 734 C CA . ASP A 1 95 ? -6.534 -11.069 -3.340 1.00 97.06 95 ASP A CA 1
ATOM 735 C C . ASP A 1 95 ? -7.378 -10.513 -4.504 1.00 97.06 95 ASP A C 1
ATOM 737 O O . ASP A 1 95 ? -7.419 -11.090 -5.590 1.00 97.06 95 ASP A O 1
ATOM 741 N N . SER A 1 96 ? -8.060 -9.375 -4.305 1.00 97.06 96 SER A N 1
ATOM 742 C CA . SER A 1 96 ? -8.851 -8.733 -5.368 1.00 97.06 96 SER A CA 1
ATOM 743 C C . SER A 1 96 ? -7.996 -8.120 -6.477 1.00 97.06 96 SER A C 1
ATOM 745 O O . SER A 1 96 ? -8.500 -7.891 -7.580 1.00 97.06 96 SER A O 1
ATOM 747 N N . ILE A 1 97 ? -6.717 -7.858 -6.193 1.00 95.00 97 ILE A N 1
ATOM 748 C CA . ILE A 1 97 ? -5.761 -7.332 -7.161 1.00 95.00 97 ILE A CA 1
ATOM 749 C C . ILE A 1 97 ? -4.810 -8.411 -7.696 1.00 95.00 97 ILE A C 1
ATOM 751 O O . ILE A 1 97 ? -3.997 -8.067 -8.545 1.00 95.00 97 ILE A O 1
ATOM 755 N N . GLY A 1 98 ? -4.973 -9.689 -7.342 1.00 75.62 98 GLY A N 1
ATOM 756 C CA . GLY A 1 98 ? -4.282 -10.834 -7.962 1.00 75.62 98 GLY A CA 1
ATOM 757 C C . GLY A 1 98 ? -2.979 -11.226 -7.288 1.00 75.62 98 GLY A C 1
ATOM 758 O O . GLY A 1 98 ? -2.130 -11.769 -8.025 1.00 75.62 98 GLY A O 1
#

Foldseek 3Di:
DDAPVNLVVQDDPVGGACLVVQVVCLVVQQPDPAHEDAPQAFCLDPPAHHPPQGHHHLVVLVNVVSSHHDYYHLPDPRCQSVHPSRNVVRVVSNVVVD

Radius of gyration: 12.89 Å; chains: 1; bounding box: 25×28×30 Å